Protein AF-A0A6V7HQP9-F1 (afdb_monomer_lite)

Sequence (164 aa):
TSEAPSMIVAGCAAADILANNVSDNNLYSVYSSGLVRLVQPADVLAKKGSRFLWMMQDPVLKENLPAQLIGIDNRQINMCNKAAYEILLHSGAHLWESSRLIGQGVLEQ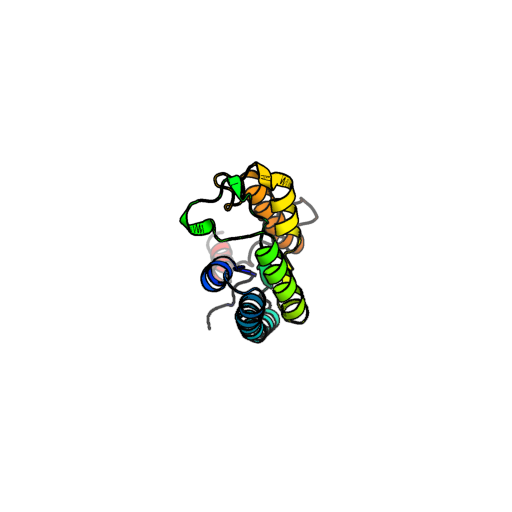SPDGYLSSPLALRHKIQTLLNTHCNDHMNFGDGTCCSSPEPATTLQLVTLTAATI

Secondary structure (DSSP, 8-state):
-PPPPSEEEE---HHHHHHTTT-HHHHHHHHHHHHHHHHHHHHHHHHTT-EEEEEPPPP--GGG--GGGTT--HHHHHHHHHHHHHHHTTSSEEEEHHHHHHHHHTGGG-SSSSSPPHHHHHHHHHHHHHHHHGGGB-TTT--B-SSPPPPPHHHHHHHHHH--

Structure (mmCIF, N/CA/C/O backbone):
data_AF-A0A6V7HQP9-F1
#
_entry.id   AF-A0A6V7HQP9-F1
#
loop_
_atom_site.group_PDB
_atom_site.id
_atom_site.type_symbol
_atom_site.label_atom_id
_atom_site.label_alt_id
_atom_site.label_comp_id
_atom_site.label_asym_id
_atom_site.label_entity_id
_atom_site.label_seq_id
_atom_site.pdbx_PDB_ins_code
_atom_site.Cartn_x
_atom_site.Cartn_y
_atom_site.Cartn_z
_atom_site.occupancy
_atom_site.B_iso_or_equiv
_atom_site.auth_seq_id
_atom_site.auth_comp_id
_atom_site.auth_asym_id
_atom_site.auth_atom_id
_atom_site.pdbx_PDB_model_num
ATOM 1 N N . THR A 1 1 ? -6.971 -11.032 28.228 1.00 45.41 1 THR A N 1
ATOM 2 C CA . THR A 1 1 ? -7.342 -10.864 26.806 1.00 45.41 1 THR A CA 1
ATOM 3 C C . THR A 1 1 ? -6.551 -9.690 26.271 1.00 45.41 1 THR A C 1
ATOM 5 O O . THR A 1 1 ? -6.638 -8.632 26.870 1.00 45.41 1 THR A O 1
ATOM 8 N N . SER A 1 2 ? -5.701 -9.880 25.254 1.00 60.53 2 SER A N 1
ATOM 9 C CA . SER A 1 2 ? -4.914 -8.769 24.689 1.00 60.53 2 SER A CA 1
ATOM 10 C C . SER A 1 2 ? -5.860 -7.740 24.081 1.00 60.53 2 SER A C 1
ATOM 12 O O . SER A 1 2 ? -6.735 -8.116 23.299 1.00 60.53 2 SER A O 1
ATOM 14 N N . GLU A 1 3 ? -5.693 -6.476 24.446 1.00 78.50 3 GLU A N 1
ATOM 15 C CA . GLU A 1 3 ? -6.406 -5.358 23.835 1.00 78.50 3 GLU A CA 1
ATOM 16 C C . GLU A 1 3 ? -6.090 -5.304 22.330 1.00 78.50 3 GLU A C 1
ATOM 18 O O . GLU A 1 3 ? -4.984 -5.657 21.906 1.00 78.50 3 GLU A O 1
ATOM 23 N N . ALA A 1 4 ? -7.090 -4.974 21.509 1.00 79.50 4 ALA A N 1
ATOM 24 C CA . ALA A 1 4 ? -6.909 -4.861 20.065 1.00 79.50 4 ALA A CA 1
ATOM 25 C C . ALA A 1 4 ? -6.250 -3.508 19.736 1.00 79.50 4 ALA A C 1
ATOM 27 O O . ALA A 1 4 ? -6.549 -2.522 20.405 1.00 79.50 4 ALA A O 1
ATOM 28 N N . PRO A 1 5 ? -5.374 -3.425 18.719 1.00 88.75 5 PRO A N 1
ATOM 29 C CA . PRO A 1 5 ? -4.745 -2.157 18.357 1.00 88.75 5 PRO A CA 1
ATOM 30 C C . PRO A 1 5 ? -5.790 -1.153 17.858 1.00 88.75 5 PRO A C 1
ATOM 32 O O . PRO A 1 5 ? -6.713 -1.528 17.136 1.00 88.75 5 PRO A O 1
ATOM 35 N N . SER A 1 6 ? -5.620 0.133 18.164 1.00 87.19 6 SER A N 1
ATOM 36 C CA . SER A 1 6 ? -6.537 1.184 17.691 1.00 87.19 6 SER A CA 1
ATOM 37 C C . SER A 1 6 ? -6.508 1.347 16.165 1.00 87.19 6 SER A C 1
ATOM 39 O O . SER A 1 6 ? -7.530 1.630 15.539 1.00 87.19 6 SER A O 1
ATOM 41 N N . MET A 1 7 ? -5.343 1.139 15.544 1.00 89.94 7 MET A N 1
ATOM 42 C CA . MET A 1 7 ? -5.156 1.241 14.097 1.00 89.94 7 MET A CA 1
ATOM 43 C C . MET A 1 7 ? -4.072 0.278 13.601 1.00 89.94 7 MET A C 1
ATOM 45 O O . MET A 1 7 ? -3.054 0.081 14.261 1.00 89.94 7 MET A O 1
ATOM 49 N N . ILE A 1 8 ? -4.278 -0.285 12.413 1.00 94.50 8 ILE A N 1
ATOM 50 C CA . ILE A 1 8 ? -3.288 -1.042 11.644 1.00 94.50 8 ILE A CA 1
ATOM 51 C C . ILE A 1 8 ? -3.177 -0.382 10.274 1.00 94.50 8 ILE A C 1
ATOM 53 O O . ILE A 1 8 ? -4.190 -0.161 9.616 1.00 94.50 8 ILE A O 1
ATOM 57 N N . VAL A 1 9 ? -1.954 -0.096 9.831 1.00 95.38 9 VAL A N 1
ATOM 58 C CA . VAL A 1 9 ? -1.671 0.404 8.480 1.00 95.38 9 VAL A CA 1
ATOM 59 C C . VAL A 1 9 ? -0.848 -0.649 7.753 1.00 95.38 9 VAL A C 1
ATOM 61 O O . VAL A 1 9 ? 0.209 -1.042 8.243 1.00 95.38 9 VAL A O 1
ATOM 64 N N . ALA A 1 10 ? -1.321 -1.117 6.601 1.00 95.94 10 ALA A N 1
ATOM 65 C CA . ALA A 1 10 ? -0.603 -2.100 5.794 1.00 95.94 10 ALA A CA 1
ATOM 66 C C . ALA A 1 10 ? -0.788 -1.837 4.302 1.00 95.94 10 ALA A C 1
ATOM 68 O O . ALA A 1 10 ? -1.779 -1.255 3.883 1.00 95.94 10 ALA A O 1
ATOM 69 N N . GLY A 1 11 ? 0.156 -2.299 3.496 1.00 95.06 11 GLY A N 1
ATOM 70 C CA . GLY A 1 11 ? 0.057 -2.306 2.045 1.00 95.06 11 GLY A CA 1
ATOM 71 C C . GLY A 1 11 ? 1.266 -3.024 1.469 1.00 95.06 11 GLY A C 1
ATOM 72 O O . GLY A 1 11 ? 2.367 -2.929 2.012 1.00 95.06 11 GLY A O 1
ATOM 73 N N . CYS A 1 12 ? 1.063 -3.767 0.393 1.00 95.19 12 CYS A N 1
ATOM 74 C CA . CYS A 1 12 ? 2.126 -4.465 -0.313 1.00 95.19 12 CYS A CA 1
ATOM 75 C C . CYS A 1 12 ? 1.695 -4.737 -1.753 1.00 95.19 12 CYS A C 1
ATOM 77 O O . CYS A 1 12 ? 0.508 -4.868 -2.024 1.00 95.19 12 CYS A O 1
ATOM 79 N N . ALA A 1 13 ? 2.661 -4.822 -2.665 1.00 95.69 13 ALA A N 1
ATOM 80 C CA . ALA A 1 13 ? 2.455 -5.312 -4.032 1.00 95.69 13 ALA A CA 1
ATOM 81 C C . ALA A 1 13 ? 3.775 -5.705 -4.706 1.00 95.69 13 ALA A C 1
ATOM 83 O O . ALA A 1 13 ? 3.796 -6.608 -5.532 1.00 95.69 13 ALA A O 1
ATOM 84 N N . ALA A 1 14 ? 4.891 -5.055 -4.350 1.00 94.44 14 ALA A N 1
ATOM 85 C CA . ALA A 1 14 ? 6.181 -5.248 -5.016 1.00 94.44 14 ALA A CA 1
ATOM 86 C C . ALA A 1 14 ? 6.628 -6.719 -5.099 1.00 94.44 14 ALA A C 1
ATOM 88 O O . ALA A 1 14 ? 7.064 -7.162 -6.158 1.00 94.44 14 ALA A O 1
ATOM 89 N N . ALA A 1 15 ? 6.479 -7.490 -4.018 1.00 93.88 15 ALA A N 1
ATOM 90 C CA . ALA A 1 15 ? 6.838 -8.909 -4.010 1.00 93.88 15 ALA A CA 1
ATOM 91 C C . ALA A 1 15 ? 5.979 -9.731 -4.989 1.00 93.88 15 ALA A C 1
ATOM 93 O O . ALA A 1 15 ? 6.519 -10.525 -5.758 1.00 93.88 15 ALA A O 1
ATOM 94 N N . ASP A 1 16 ? 4.663 -9.500 -5.008 1.00 95.31 16 ASP A N 1
ATOM 95 C CA . ASP A 1 16 ? 3.745 -10.174 -5.930 1.00 95.31 16 ASP A CA 1
ATOM 96 C C . ASP A 1 16 ? 4.021 -9.781 -7.384 1.00 95.31 16 ASP A C 1
ATOM 98 O O . ASP A 1 16 ? 4.012 -10.642 -8.263 1.00 95.31 16 ASP A O 1
ATOM 102 N N . ILE A 1 17 ? 4.327 -8.505 -7.635 1.00 96.50 17 ILE A N 1
ATOM 103 C CA . ILE A 1 17 ? 4.710 -8.002 -8.958 1.00 96.50 17 ILE A CA 1
ATOM 104 C C . ILE A 1 17 ? 5.980 -8.701 -9.441 1.00 96.50 17 ILE A C 1
ATOM 106 O O . ILE A 1 17 ? 5.994 -9.242 -10.543 1.00 96.50 17 ILE A O 1
ATOM 110 N N . LEU A 1 18 ? 7.028 -8.741 -8.617 1.00 94.94 18 LEU A N 1
ATOM 111 C CA . LEU A 1 18 ? 8.300 -9.369 -8.981 1.00 94.94 18 LEU A CA 1
ATOM 112 C C . LEU A 1 18 ? 8.151 -10.875 -9.227 1.00 94.94 18 LEU A C 1
ATOM 114 O O . LEU A 1 18 ? 8.753 -11.397 -10.162 1.00 94.94 18 LEU A O 1
ATOM 118 N N . ALA A 1 19 ? 7.317 -11.562 -8.443 1.00 94.06 19 ALA A N 1
ATOM 119 C CA . ALA A 1 19 ? 7.050 -12.988 -8.617 1.00 94.06 19 ALA A CA 1
ATOM 120 C C . ALA A 1 19 ? 6.204 -13.308 -9.865 1.00 94.06 19 ALA A C 1
ATOM 122 O O . ALA A 1 19 ? 6.253 -14.431 -10.364 1.00 94.06 19 ALA A O 1
ATOM 123 N N . ASN A 1 20 ? 5.430 -12.343 -10.375 1.00 91.88 20 ASN A N 1
ATOM 124 C CA . ASN A 1 20 ? 4.461 -12.547 -11.458 1.00 91.88 20 ASN A CA 1
ATOM 125 C C . ASN A 1 20 ? 4.677 -11.602 -12.651 1.00 91.88 20 ASN A C 1
ATOM 127 O O . ASN A 1 20 ? 3.756 -11.367 -13.435 1.00 91.88 20 ASN A O 1
ATOM 131 N N . ASN A 1 21 ? 5.890 -11.072 -12.820 1.00 83.62 21 ASN A N 1
ATOM 132 C CA . ASN A 1 21 ? 6.183 -10.011 -13.787 1.00 83.62 21 ASN A CA 1
ATOM 133 C C . ASN A 1 21 ? 5.947 -10.398 -15.263 1.00 83.62 21 ASN A C 1
ATOM 135 O O . ASN A 1 21 ? 5.836 -9.520 -16.115 1.00 83.62 21 ASN A O 1
ATOM 139 N N . VAL A 1 22 ? 5.838 -11.696 -15.564 1.00 84.62 22 VAL A N 1
ATOM 140 C CA . VAL A 1 22 ? 5.634 -12.238 -16.917 1.00 84.62 22 VAL A CA 1
ATOM 141 C C . VAL A 1 22 ? 4.160 -12.213 -17.352 1.00 84.62 22 VAL A C 1
ATOM 143 O O . VAL A 1 22 ? 3.876 -12.249 -18.547 1.00 84.62 22 VAL A O 1
ATOM 146 N N . SER A 1 23 ? 3.200 -12.164 -16.417 1.00 92.19 23 SER A N 1
ATOM 147 C CA . SER A 1 23 ? 1.771 -12.259 -16.745 1.00 92.19 23 SER A CA 1
ATOM 148 C C . SER A 1 23 ? 0.899 -11.394 -15.845 1.00 92.19 23 SER A C 1
ATOM 150 O O . SER A 1 23 ? 0.677 -11.699 -14.675 1.00 92.19 23 SER A O 1
ATOM 152 N N . ASP A 1 24 ? 0.306 -10.370 -16.452 1.00 92.75 24 ASP A N 1
ATOM 153 C CA . ASP A 1 24 ? -0.675 -9.483 -15.829 1.00 92.75 24 ASP A CA 1
ATOM 154 C C . ASP A 1 24 ? -1.897 -10.249 -15.292 1.00 92.75 24 ASP A C 1
ATOM 156 O O . ASP A 1 24 ? -2.345 -10.007 -14.171 1.00 92.75 24 ASP A O 1
ATOM 160 N N . ASN A 1 25 ? -2.409 -11.224 -16.050 1.00 93.75 25 ASN A N 1
ATOM 161 C CA . ASN A 1 25 ? -3.544 -12.039 -15.610 1.00 93.75 25 ASN A CA 1
ATOM 162 C C . ASN A 1 25 ? -3.193 -12.866 -14.369 1.00 93.75 25 ASN A C 1
ATOM 164 O O . ASN A 1 25 ? -3.993 -12.948 -13.435 1.00 93.75 25 ASN A O 1
ATOM 168 N N . ASN A 1 26 ? -1.994 -13.457 -14.343 1.00 95.00 26 ASN A N 1
ATOM 169 C CA . ASN A 1 26 ? -1.546 -14.225 -13.188 1.00 95.00 26 ASN A CA 1
ATOM 170 C C . ASN A 1 26 ? -1.325 -13.319 -11.971 1.00 95.00 26 ASN A C 1
ATOM 172 O O . ASN A 1 26 ? -1.807 -13.639 -10.888 1.00 95.00 26 ASN A O 1
ATOM 176 N N . LEU A 1 27 ? -0.678 -12.162 -12.162 1.00 96.81 27 LEU A N 1
ATOM 177 C CA . LEU A 1 27 ? -0.497 -11.150 -11.121 1.00 96.81 27 LEU A CA 1
ATOM 178 C C . LEU A 1 27 ? -1.840 -10.745 -10.508 1.00 96.81 27 LEU A C 1
ATOM 180 O O . LEU A 1 27 ? -2.003 -10.836 -9.293 1.00 96.81 27 LEU A O 1
ATOM 184 N N . TYR A 1 28 ? -2.813 -10.344 -11.333 1.00 96.56 28 TYR A N 1
ATOM 185 C CA . TYR A 1 28 ? -4.128 -9.935 -10.843 1.00 96.56 28 TYR A CA 1
ATOM 186 C C . TYR A 1 28 ? -4.809 -11.072 -10.074 1.00 96.56 28 TYR A C 1
ATOM 188 O O . TYR A 1 28 ? -5.318 -10.839 -8.982 1.00 96.56 28 TYR A O 1
ATOM 196 N N . SER A 1 29 ? -4.780 -12.303 -10.595 1.00 96.19 29 SER A N 1
ATOM 197 C CA . SER A 1 29 ? -5.399 -13.465 -9.945 1.00 96.19 29 SER A CA 1
ATOM 198 C C . SER A 1 29 ? -4.767 -13.790 -8.586 1.00 96.19 29 SER A C 1
ATOM 200 O O . SER A 1 29 ? -5.480 -13.949 -7.593 1.00 96.19 29 SER A O 1
ATOM 202 N N . VAL A 1 30 ? -3.435 -13.887 -8.522 1.00 95.12 30 VAL A N 1
ATOM 203 C CA . VAL A 1 30 ? -2.701 -14.225 -7.291 1.00 95.12 30 VAL A CA 1
ATOM 204 C C . VAL A 1 30 ? -2.889 -13.134 -6.242 1.00 95.12 30 VAL A C 1
ATOM 206 O O . VAL A 1 30 ? -3.278 -13.427 -5.108 1.00 95.12 30 VAL A O 1
ATOM 209 N N . TYR A 1 31 ? -2.693 -11.878 -6.638 1.00 97.50 31 TYR A N 1
ATOM 210 C CA . TYR A 1 31 ? -2.827 -10.734 -5.747 1.00 97.50 31 TYR A CA 1
ATOM 211 C C . TYR A 1 31 ? -4.265 -10.594 -5.222 1.00 97.50 31 TYR A C 1
ATOM 213 O O . TYR A 1 31 ? -4.478 -10.458 -4.017 1.00 97.50 31 TYR A O 1
ATOM 221 N N . SER A 1 32 ? -5.268 -10.754 -6.093 1.00 97.81 32 SER A N 1
ATOM 222 C CA . SER A 1 32 ? -6.685 -10.761 -5.701 1.00 97.81 32 SER A CA 1
ATOM 223 C C . SER A 1 32 ? -7.003 -11.871 -4.701 1.00 97.81 32 SER A C 1
ATOM 225 O O . SER A 1 32 ? -7.680 -11.625 -3.704 1.00 97.81 32 SER A O 1
ATOM 227 N N . SER A 1 33 ? -6.480 -13.086 -4.902 1.00 96.50 33 SER A N 1
ATOM 228 C CA . SER A 1 33 ? -6.670 -14.172 -3.934 1.00 96.50 33 SER A CA 1
ATOM 229 C C . SER A 1 33 ? -6.069 -13.839 -2.566 1.00 96.50 33 SER A C 1
ATOM 231 O O . SER A 1 33 ? -6.645 -14.241 -1.554 1.00 96.50 33 SER A O 1
ATOM 233 N N . GLY A 1 34 ? -4.935 -13.135 -2.522 1.00 96.25 34 GLY A N 1
ATOM 234 C CA . GLY A 1 34 ? -4.344 -12.633 -1.283 1.00 96.25 34 GLY A CA 1
ATOM 235 C C . GLY A 1 34 ? -5.255 -11.625 -0.583 1.00 96.25 34 GLY A C 1
ATOM 236 O O . GLY A 1 34 ? -5.561 -11.789 0.596 1.00 96.25 34 GLY A O 1
ATOM 237 N N . LEU A 1 35 ? -5.766 -10.641 -1.326 1.00 97.75 35 LEU A N 1
ATOM 238 C CA . LEU A 1 35 ? -6.676 -9.614 -0.810 1.00 97.75 35 LEU A CA 1
ATOM 239 C C . LEU A 1 35 ? -7.997 -10.190 -0.288 1.00 97.75 35 LEU A C 1
ATOM 241 O O . LEU A 1 35 ? -8.453 -9.789 0.779 1.00 97.75 35 LEU A O 1
ATOM 245 N N . VAL A 1 36 ? -8.585 -11.175 -0.975 1.00 98.00 36 VAL A N 1
ATOM 246 C CA . VAL A 1 36 ? -9.811 -11.852 -0.509 1.00 98.00 36 VAL A CA 1
ATOM 247 C C . VAL A 1 36 ? -9.603 -12.480 0.873 1.00 98.00 36 VAL A C 1
ATOM 249 O O . VAL A 1 36 ? -10.494 -12.424 1.719 1.00 98.00 36 VAL A O 1
ATOM 252 N N . ARG A 1 37 ? -8.409 -13.020 1.156 1.00 96.94 37 ARG A N 1
ATOM 253 C CA . ARG A 1 37 ? -8.079 -13.575 2.481 1.00 96.94 37 ARG A CA 1
ATOM 254 C C . ARG A 1 37 ? -7.964 -12.505 3.569 1.00 96.94 37 ARG A C 1
ATOM 256 O O . ARG A 1 37 ? -8.042 -12.854 4.743 1.00 96.94 37 ARG A O 1
ATOM 263 N N . LEU A 1 38 ? -7.795 -11.231 3.207 1.00 96.62 38 LEU A N 1
ATOM 264 C CA . LEU A 1 38 ? -7.752 -10.108 4.148 1.00 96.62 38 LEU A CA 1
ATOM 265 C C . LEU A 1 38 ? -9.138 -9.556 4.501 1.00 96.62 38 LEU A C 1
ATOM 267 O O . LEU A 1 38 ? -9.258 -8.903 5.535 1.00 96.62 38 LEU A O 1
ATOM 271 N N . VAL A 1 39 ? -10.180 -9.860 3.718 1.00 98.00 39 VAL A N 1
ATOM 272 C CA . VAL A 1 39 ? -11.549 -9.361 3.948 1.00 98.00 39 VAL A CA 1
ATOM 273 C C . VAL A 1 39 ? -12.064 -9.755 5.335 1.00 98.00 39 VAL A C 1
ATOM 275 O O . VAL A 1 39 ? -12.418 -8.894 6.135 1.00 98.00 39 VAL A O 1
ATOM 278 N N . GLN A 1 40 ? -12.038 -11.048 5.675 1.00 97.69 40 GLN A N 1
ATOM 279 C CA . GLN A 1 40 ? -12.530 -11.507 6.978 1.00 97.69 40 GLN A CA 1
ATOM 280 C C . GLN A 1 40 ? -11.704 -10.945 8.158 1.00 97.69 40 GLN A C 1
ATOM 282 O O . GLN A 1 40 ? -12.311 -10.474 9.123 1.00 97.69 40 GLN A O 1
ATOM 287 N N . PRO A 1 41 ? -10.353 -10.956 8.136 1.00 95.94 41 PRO A N 1
ATOM 288 C CA . PRO A 1 41 ? -9.553 -10.264 9.146 1.00 95.94 41 PRO A CA 1
ATOM 289 C C . PRO A 1 41 ? -9.901 -8.778 9.301 1.00 95.94 41 PRO A C 1
ATOM 291 O O . PRO A 1 41 ? -10.015 -8.307 10.433 1.00 95.94 41 PRO A O 1
ATOM 294 N N . ALA A 1 42 ? -10.113 -8.059 8.194 1.00 97.25 42 ALA A N 1
ATOM 295 C CA . ALA A 1 42 ? -10.509 -6.654 8.208 1.00 97.25 42 ALA A CA 1
ATOM 296 C C . ALA A 1 42 ? -11.861 -6.450 8.910 1.00 97.25 42 ALA A C 1
ATOM 298 O O . ALA A 1 42 ? -11.971 -5.615 9.806 1.00 97.25 42 ALA A O 1
ATOM 299 N N . ASP A 1 43 ? -12.862 -7.272 8.587 1.00 97.75 43 ASP A N 1
ATOM 300 C CA . ASP A 1 43 ? -14.183 -7.223 9.226 1.00 97.75 43 ASP A CA 1
ATOM 301 C C . ASP A 1 43 ? -14.112 -7.514 10.731 1.00 97.75 43 ASP A C 1
ATOM 303 O O . ASP A 1 43 ? -14.825 -6.908 11.534 1.00 97.75 43 ASP A O 1
ATOM 307 N N . VAL A 1 44 ? -13.258 -8.459 11.141 1.00 96.31 44 VAL A N 1
ATOM 308 C CA . VAL A 1 44 ? -13.052 -8.796 12.558 1.00 96.31 44 VAL A CA 1
ATOM 309 C C . VAL A 1 44 ? -12.411 -7.634 13.313 1.00 96.31 44 VAL A C 1
ATOM 311 O O . VAL A 1 44 ? -12.818 -7.357 14.442 1.00 96.31 44 VAL A O 1
ATOM 314 N N . LEU A 1 45 ? -11.429 -6.957 12.713 1.00 94.94 45 LEU A N 1
ATOM 315 C CA . LEU A 1 45 ? -10.802 -5.766 13.289 1.00 94.94 45 LEU A CA 1
ATOM 316 C C . LEU A 1 45 ? -11.816 -4.628 13.433 1.00 94.94 45 LEU A C 1
ATOM 318 O O . LEU A 1 45 ? -11.958 -4.083 14.527 1.00 94.94 45 LEU A O 1
ATOM 322 N N . ALA A 1 46 ? -12.592 -4.357 12.383 1.00 94.44 46 ALA A N 1
ATOM 323 C CA . ALA A 1 46 ? -13.634 -3.336 12.404 1.00 94.44 46 ALA A CA 1
ATOM 324 C C . ALA A 1 46 ? -14.675 -3.597 13.509 1.00 94.44 46 ALA A C 1
ATOM 326 O O . ALA A 1 46 ? -15.013 -2.695 14.274 1.00 94.44 46 ALA A O 1
ATOM 327 N N . LYS A 1 47 ? -15.120 -4.852 13.685 1.00 95.56 47 LYS A N 1
ATOM 328 C CA . LYS A 1 47 ? -16.043 -5.249 14.772 1.00 95.56 47 LYS A CA 1
ATOM 329 C C . LYS A 1 47 ? -15.470 -5.050 16.177 1.00 95.56 47 LYS A C 1
ATOM 331 O O . LYS A 1 47 ? -16.238 -4.914 17.125 1.00 95.56 47 LYS A O 1
ATOM 336 N N . LYS A 1 48 ? -14.143 -5.055 16.325 1.00 93.69 48 LYS A N 1
ATOM 337 C CA . LYS A 1 48 ? -13.443 -4.782 17.590 1.00 93.69 48 LYS A CA 1
ATOM 338 C C . LYS A 1 48 ? -13.145 -3.294 17.804 1.00 93.69 48 LYS A C 1
ATOM 340 O O . LYS A 1 48 ? -12.547 -2.953 18.817 1.00 93.69 48 LYS A O 1
ATOM 345 N N . GLY A 1 49 ? -13.542 -2.426 16.871 1.00 90.44 49 GLY A N 1
ATOM 346 C CA . GLY A 1 49 ? -13.260 -0.990 16.912 1.00 90.44 49 GLY A CA 1
ATOM 347 C C . GLY A 1 49 ? -11.877 -0.597 16.378 1.00 90.44 49 GLY A C 1
ATOM 348 O O . GLY A 1 49 ? -11.531 0.580 16.420 1.00 90.44 49 GLY A O 1
ATOM 349 N N . SER A 1 50 ? -11.092 -1.543 15.852 1.00 92.50 50 SER A N 1
ATOM 350 C CA . SER A 1 50 ? -9.794 -1.266 15.228 1.00 92.50 50 SER A CA 1
ATOM 351 C C . SER A 1 50 ? -9.975 -0.724 13.809 1.00 92.50 50 SER A C 1
ATOM 353 O O . SER A 1 50 ? -10.724 -1.294 13.015 1.00 92.50 50 SER A O 1
ATOM 355 N N . ARG A 1 51 ? -9.226 0.321 13.439 1.00 92.19 51 ARG A N 1
ATOM 356 C CA . ARG A 1 51 ? -9.185 0.830 12.055 1.00 92.19 51 ARG A CA 1
ATOM 357 C C . ARG A 1 51 ? -8.117 0.104 11.246 1.00 92.19 51 ARG A C 1
ATOM 359 O O . ARG A 1 51 ? -6.937 0.205 11.571 1.00 92.19 51 ARG A O 1
ATOM 366 N N . PHE A 1 52 ? -8.497 -0.581 10.171 1.00 96.06 52 PHE A N 1
ATOM 367 C CA . PHE A 1 52 ? -7.533 -1.168 9.239 1.00 96.06 52 PHE A CA 1
ATOM 368 C C . PHE A 1 52 ? -7.401 -0.299 7.987 1.00 96.06 52 PHE A C 1
ATOM 370 O O . PHE A 1 52 ? -8.322 -0.242 7.181 1.00 96.06 52 PHE A O 1
ATOM 377 N N . LEU A 1 53 ? -6.270 0.391 7.830 1.00 96.69 53 LEU A N 1
ATOM 378 C CA . LEU A 1 53 ? -5.972 1.224 6.667 1.00 96.69 53 LEU A CA 1
ATOM 379 C C . LEU A 1 53 ? -5.128 0.438 5.656 1.00 96.69 53 LEU A C 1
ATOM 381 O O . LEU A 1 53 ? -3.982 0.081 5.943 1.00 96.69 53 LEU A O 1
ATOM 385 N N .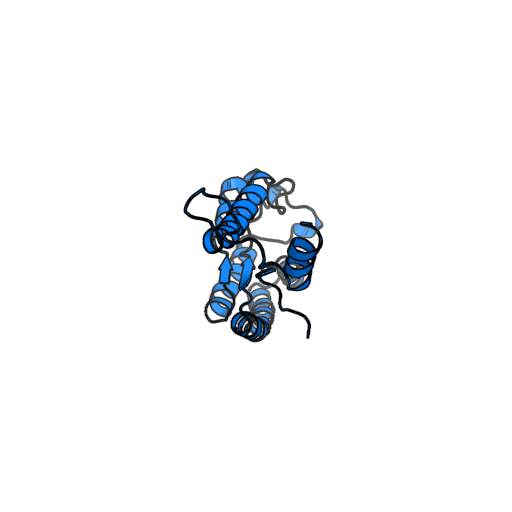 TRP A 1 54 ? -5.671 0.219 4.459 1.00 98.06 54 TRP A N 1
ATOM 386 C CA . TRP A 1 54 ? -4.929 -0.335 3.332 1.00 98.06 54 TRP A CA 1
ATOM 387 C C . TRP A 1 54 ? -4.278 0.787 2.518 1.00 98.06 54 TRP A C 1
ATOM 389 O O . TRP A 1 54 ? -4.957 1.604 1.894 1.00 98.06 54 TRP A O 1
ATOM 399 N N . MET A 1 55 ? -2.950 0.842 2.530 1.00 97.12 55 MET A N 1
ATOM 400 C CA . MET A 1 55 ? -2.164 1.833 1.810 1.00 97.12 55 MET A CA 1
ATOM 401 C C . MET A 1 55 ? -2.123 1.498 0.318 1.00 97.12 55 MET A C 1
ATOM 403 O O . MET A 1 55 ? -1.529 0.501 -0.102 1.00 97.12 55 MET A O 1
ATOM 407 N N . MET A 1 56 ? -2.717 2.374 -0.491 1.00 97.06 56 MET A N 1
ATOM 408 C CA . MET A 1 56 ? -2.589 2.307 -1.944 1.00 97.06 56 MET A CA 1
ATOM 409 C C . MET A 1 56 ? -1.129 2.535 -2.340 1.00 97.06 56 MET A C 1
ATOM 411 O O . MET A 1 56 ? -0.443 3.371 -1.756 1.00 97.06 56 MET A O 1
ATOM 415 N N . GLN A 1 57 ? -0.655 1.770 -3.316 1.00 96.81 57 GLN A N 1
ATOM 416 C CA . GLN A 1 57 ? 0.743 1.763 -3.726 1.00 96.81 57 GLN A CA 1
ATOM 417 C C . GLN A 1 57 ? 1.071 3.030 -4.525 1.00 96.81 57 GLN A C 1
ATOM 419 O O . GLN A 1 57 ? 0.335 3.386 -5.455 1.00 96.81 57 GLN A O 1
ATOM 424 N N . ASP A 1 58 ? 2.171 3.691 -4.165 1.00 96.44 58 ASP A N 1
ATOM 425 C CA . ASP A 1 58 ? 2.722 4.822 -4.914 1.00 96.44 58 ASP A CA 1
ATOM 426 C C . ASP A 1 58 ? 3.195 4.362 -6.308 1.00 96.44 58 ASP A C 1
ATOM 428 O O . ASP A 1 58 ? 3.592 3.204 -6.468 1.00 96.44 58 ASP A O 1
ATOM 432 N N . PRO A 1 59 ? 3.173 5.241 -7.326 1.00 97.12 59 PRO A N 1
ATOM 433 C CA . PRO A 1 59 ? 3.909 4.987 -8.561 1.00 97.12 59 PRO A CA 1
ATOM 434 C C . PRO A 1 59 ? 5.428 4.955 -8.314 1.00 97.12 59 PRO A C 1
ATOM 436 O O . PRO A 1 59 ? 5.915 5.489 -7.320 1.00 97.12 59 PRO A O 1
ATOM 439 N N . VAL A 1 60 ? 6.169 4.374 -9.256 1.00 97.38 60 VAL A N 1
ATOM 440 C CA . VAL A 1 60 ? 7.641 4.313 -9.259 1.00 97.38 60 VAL A CA 1
ATOM 441 C C . VAL A 1 60 ? 8.246 5.125 -10.409 1.00 97.38 60 VAL A C 1
ATOM 443 O O . VAL A 1 60 ? 7.612 5.281 -11.456 1.00 97.38 60 VAL A O 1
ATOM 446 N N . LEU A 1 61 ? 9.486 5.593 -10.236 1.00 97.31 61 LEU A N 1
ATOM 447 C CA . LEU A 1 61 ? 10.332 6.157 -11.301 1.00 97.31 61 LEU A CA 1
ATOM 448 C C . LEU A 1 61 ? 11.227 5.070 -11.862 1.00 97.31 61 LEU A C 1
ATOM 450 O O . LEU A 1 61 ? 12.213 4.672 -11.239 1.00 97.31 61 LEU A O 1
ATOM 454 N N . LYS A 1 62 ? 10.873 4.587 -13.047 1.00 95.06 62 LYS A N 1
ATOM 455 C CA . LYS A 1 62 ? 11.475 3.396 -13.642 1.00 95.06 62 LYS A CA 1
ATOM 456 C C . LYS A 1 62 ? 12.968 3.568 -13.920 1.00 95.06 62 LYS A C 1
ATOM 458 O O . LYS A 1 62 ? 13.734 2.625 -13.766 1.00 95.06 62 LYS A O 1
ATOM 463 N N . GLU A 1 63 ? 13.364 4.772 -14.302 1.00 95.00 63 GLU A N 1
ATOM 464 C CA . GLU A 1 63 ? 14.730 5.193 -14.601 1.00 95.00 63 GLU A CA 1
ATOM 465 C C . GLU A 1 63 ? 15.683 5.107 -13.404 1.00 95.00 63 GLU A C 1
ATOM 467 O O . GLU A 1 63 ? 16.879 4.911 -13.603 1.00 95.00 63 GLU A O 1
ATOM 472 N N . ASN A 1 64 ? 15.156 5.202 -12.180 1.00 96.31 64 ASN A N 1
ATOM 473 C CA . ASN A 1 64 ? 15.958 5.271 -10.959 1.00 96.31 64 ASN A CA 1
ATOM 474 C C . ASN A 1 64 ? 15.857 4.003 -10.104 1.00 96.31 64 ASN A C 1
ATOM 476 O O . ASN A 1 64 ? 16.543 3.918 -9.087 1.00 96.31 64 ASN A O 1
ATOM 480 N N . LEU A 1 65 ? 15.038 3.023 -10.517 1.00 97.62 65 LEU A N 1
ATOM 481 C CA . LEU A 1 65 ? 14.796 1.803 -9.752 1.00 97.62 65 LEU A CA 1
ATOM 482 C C . LEU A 1 65 ? 16.097 1.038 -9.470 1.00 97.62 65 LEU A C 1
ATOM 484 O O . LEU A 1 65 ? 16.902 0.813 -10.382 1.00 97.62 65 LEU A O 1
ATOM 488 N N . PRO A 1 66 ? 16.285 0.533 -8.238 1.00 97.19 66 PRO A N 1
ATOM 489 C CA . PRO A 1 66 ? 17.416 -0.325 -7.935 1.00 97.19 66 PRO A CA 1
ATOM 490 C C . PRO A 1 66 ? 17.291 -1.656 -8.691 1.00 97.19 66 PRO A C 1
ATOM 492 O O . PRO A 1 66 ? 16.191 -2.116 -9.008 1.00 97.19 66 PRO A O 1
ATOM 495 N N . ALA A 1 67 ? 18.422 -2.314 -8.957 1.00 96.62 67 ALA A N 1
ATOM 496 C CA . ALA A 1 67 ? 18.493 -3.487 -9.834 1.00 96.62 67 ALA A CA 1
ATOM 497 C C . ALA A 1 67 ? 17.511 -4.612 -9.451 1.00 96.62 67 ALA A C 1
ATOM 499 O O . ALA A 1 67 ? 16.908 -5.234 -10.322 1.00 96.62 67 ALA A O 1
ATOM 500 N N . GLN A 1 68 ? 17.299 -4.843 -8.154 1.00 95.75 68 GLN A N 1
ATOM 501 C CA . GLN A 1 68 ? 16.370 -5.859 -7.655 1.00 95.75 68 GLN A CA 1
ATOM 502 C C . GLN A 1 68 ? 14.886 -5.524 -7.884 1.00 95.75 68 GLN A C 1
ATOM 504 O O . GLN A 1 68 ? 14.044 -6.413 -7.789 1.00 95.75 68 GLN A O 1
ATOM 509 N N . LEU A 1 69 ? 14.557 -4.264 -8.184 1.00 96.50 69 LEU A N 1
ATOM 510 C CA . LEU A 1 69 ? 13.192 -3.784 -8.420 1.00 96.50 69 LEU A CA 1
ATOM 511 C C . LEU A 1 69 ? 12.930 -3.414 -9.884 1.00 96.50 69 LEU A C 1
ATOM 513 O O . LEU A 1 69 ? 11.810 -3.039 -10.213 1.00 96.50 69 LEU A O 1
ATOM 517 N N . ILE A 1 70 ? 13.912 -3.561 -10.780 1.00 95.12 70 ILE A N 1
ATOM 518 C CA . ILE A 1 70 ? 13.822 -3.121 -12.185 1.00 95.12 70 ILE A CA 1
ATOM 519 C C . ILE A 1 70 ? 12.656 -3.753 -12.967 1.00 95.12 70 ILE A C 1
ATOM 521 O O . ILE A 1 70 ? 12.202 -3.215 -13.975 1.00 95.12 70 ILE A O 1
ATOM 525 N N . GLY A 1 71 ? 12.166 -4.906 -12.501 1.00 93.50 71 GLY A N 1
ATOM 526 C CA . GLY A 1 71 ? 11.019 -5.602 -13.079 1.00 93.50 71 GLY A CA 1
ATOM 527 C C . GLY A 1 71 ? 9.656 -4.995 -12.729 1.00 93.50 71 GLY A C 1
ATOM 528 O O . GLY A 1 71 ? 8.658 -5.472 -13.261 1.00 93.50 71 GLY A O 1
ATOM 529 N N . ILE A 1 72 ? 9.595 -3.995 -11.845 1.00 96.06 72 ILE A N 1
ATOM 530 C CA . ILE A 1 72 ? 8.348 -3.336 -11.443 1.00 96.06 72 ILE A CA 1
ATOM 531 C C . ILE A 1 72 ? 7.950 -2.283 -12.479 1.00 96.06 72 ILE A C 1
ATOM 533 O O . ILE A 1 72 ? 8.756 -1.451 -12.897 1.00 96.06 72 ILE A O 1
ATOM 537 N N . ASP A 1 73 ? 6.672 -2.291 -12.857 1.00 94.56 73 ASP A N 1
ATOM 538 C CA . ASP A 1 73 ? 6.084 -1.314 -13.769 1.00 94.56 73 ASP A CA 1
ATOM 539 C C . ASP A 1 73 ? 4.832 -0.639 -13.183 1.00 94.56 73 ASP A C 1
ATOM 541 O O . ASP A 1 73 ? 4.022 -1.260 -12.486 1.00 94.56 73 ASP A O 1
ATOM 545 N N . ASN A 1 74 ? 4.622 0.638 -13.517 1.00 96.94 74 ASN A N 1
ATOM 546 C CA . ASN A 1 74 ? 3.454 1.399 -13.065 1.00 96.94 74 ASN A CA 1
ATOM 547 C C . ASN A 1 74 ? 2.123 0.812 -13.559 1.00 96.94 74 ASN A C 1
ATOM 549 O O . ASN A 1 74 ? 1.103 0.965 -12.884 1.00 96.94 74 ASN A O 1
ATOM 553 N N . ARG A 1 75 ? 2.104 0.093 -14.690 1.00 96.94 75 ARG A N 1
ATOM 554 C CA . ARG A 1 75 ? 0.927 -0.670 -15.128 1.00 96.94 75 ARG A CA 1
ATOM 555 C C . ARG A 1 75 ? 0.529 -1.712 -14.084 1.00 96.94 75 ARG A C 1
ATOM 557 O O . ARG A 1 75 ? -0.637 -1.777 -13.704 1.00 96.94 75 ARG A O 1
ATOM 564 N N . GLN A 1 76 ? 1.497 -2.479 -13.589 1.00 97.19 76 GLN A N 1
ATOM 565 C CA . GLN A 1 76 ? 1.282 -3.544 -12.607 1.00 97.19 76 GLN A CA 1
ATOM 566 C C . GLN A 1 76 ? 0.876 -2.972 -11.246 1.00 97.19 76 GLN A C 1
ATOM 568 O O . GLN A 1 76 ? -0.072 -3.458 -10.635 1.00 97.19 76 GLN A O 1
ATOM 573 N N . ILE A 1 77 ? 1.5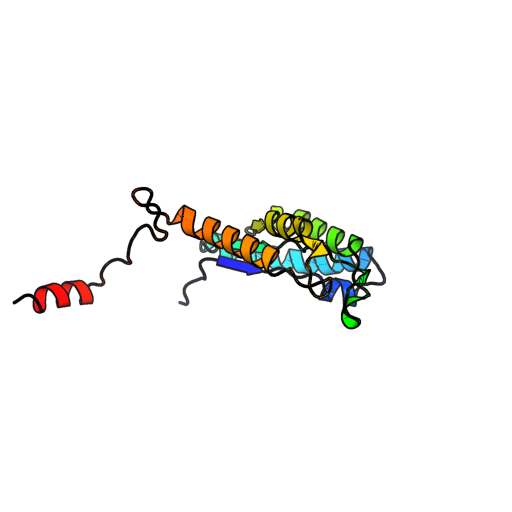09 -1.876 -10.818 1.00 97.62 77 ILE A N 1
ATOM 574 C CA . ILE A 1 77 ? 1.108 -1.129 -9.615 1.00 97.62 77 ILE A CA 1
ATOM 575 C C . ILE A 1 77 ? -0.354 -0.681 -9.714 1.00 97.62 77 ILE A C 1
ATOM 577 O O . ILE A 1 77 ? -1.136 -0.885 -8.785 1.00 97.62 77 ILE A O 1
ATOM 581 N N . ASN A 1 78 ? -0.755 -0.104 -10.851 1.00 97.62 78 ASN A N 1
ATOM 582 C CA . ASN A 1 78 ? -2.134 0.331 -11.066 1.00 97.62 78 ASN A CA 1
ATOM 583 C C . ASN A 1 78 ? -3.118 -0.848 -11.075 1.00 97.62 78 ASN A C 1
ATOM 585 O O . ASN A 1 78 ? -4.228 -0.708 -10.565 1.00 97.62 78 ASN A O 1
ATOM 589 N N . MET A 1 79 ? -2.720 -2.012 -11.590 1.00 97.81 79 MET A N 1
ATOM 590 C CA . MET A 1 79 ? -3.535 -3.226 -11.515 1.00 97.81 79 MET A CA 1
ATOM 591 C C . MET A 1 79 ? -3.714 -3.725 -10.079 1.00 97.81 79 MET A C 1
ATOM 593 O O . MET A 1 79 ? -4.839 -4.031 -9.688 1.00 97.81 79 MET A O 1
ATOM 597 N N . CYS A 1 80 ? -2.644 -3.771 -9.281 1.00 97.94 80 CYS A N 1
ATOM 598 C CA . CYS A 1 80 ? -2.724 -4.127 -7.863 1.00 97.94 80 CYS A CA 1
ATOM 599 C C . CYS A 1 80 ? -3.604 -3.132 -7.093 1.00 97.94 80 CYS A C 1
ATOM 601 O O . CYS A 1 80 ? -4.479 -3.533 -6.332 1.00 97.94 80 CYS A O 1
ATOM 603 N N . ASN A 1 81 ? -3.447 -1.831 -7.338 1.00 98.12 81 ASN A N 1
ATOM 604 C CA . ASN A 1 81 ? -4.312 -0.810 -6.748 1.00 98.12 81 ASN A CA 1
ATOM 605 C C . ASN A 1 81 ? -5.783 -1.004 -7.144 1.00 98.12 81 ASN A C 1
ATOM 607 O O . ASN A 1 81 ? -6.658 -0.931 -6.287 1.00 98.12 81 ASN A O 1
ATOM 611 N N . LYS A 1 82 ? -6.066 -1.312 -8.414 1.00 97.81 82 LYS A N 1
ATOM 612 C CA . LYS A 1 82 ? -7.427 -1.610 -8.872 1.00 97.81 82 LYS A CA 1
ATOM 613 C C . LYS A 1 82 ? -8.014 -2.834 -8.159 1.00 97.81 82 LYS A C 1
ATOM 615 O O . LYS A 1 82 ? -9.128 -2.751 -7.658 1.00 97.81 82 LYS A O 1
ATOM 620 N N . ALA A 1 83 ? -7.259 -3.928 -8.055 1.00 98.06 83 ALA A N 1
ATOM 621 C CA . ALA A 1 83 ? -7.698 -5.125 -7.338 1.00 98.06 83 ALA A CA 1
ATOM 622 C C . ALA A 1 83 ? -7.969 -4.840 -5.850 1.00 98.06 83 ALA A C 1
ATOM 624 O O . ALA A 1 83 ? -8.985 -5.270 -5.309 1.00 98.06 83 ALA A O 1
ATOM 625 N N . ALA A 1 84 ? -7.090 -4.072 -5.194 1.00 98.06 84 ALA A N 1
ATOM 626 C CA . ALA A 1 84 ? -7.283 -3.645 -3.808 1.00 98.06 84 ALA A CA 1
ATOM 627 C C . ALA A 1 84 ? -8.568 -2.831 -3.645 1.00 98.06 84 ALA A C 1
ATOM 629 O O . ALA A 1 84 ? -9.332 -3.093 -2.721 1.00 98.06 84 ALA A O 1
ATOM 630 N N . TYR A 1 85 ? -8.829 -1.901 -4.566 1.00 98.00 85 TYR A N 1
ATOM 631 C CA . TYR A 1 85 ? -10.063 -1.129 -4.577 1.00 98.00 85 TYR A CA 1
ATOM 632 C C . TYR A 1 85 ? -11.291 -2.034 -4.722 1.00 98.00 85 TYR A C 1
ATOM 634 O O . TYR A 1 85 ? -12.160 -2.027 -3.861 1.00 98.00 85 TYR A O 1
ATOM 642 N N . GLU A 1 86 ? -11.342 -2.864 -5.764 1.00 97.62 86 GLU A N 1
ATOM 643 C CA . GLU A 1 86 ? -12.503 -3.713 -6.068 1.00 97.62 86 GLU A CA 1
ATOM 644 C C . GLU A 1 86 ? -12.833 -4.711 -4.945 1.00 97.62 86 GLU A C 1
ATOM 646 O O . GLU A 1 86 ? -14.004 -4.987 -4.692 1.00 97.62 86 GLU A O 1
ATOM 651 N N . ILE A 1 87 ? -11.817 -5.243 -4.259 1.00 98.06 87 ILE A N 1
ATOM 652 C CA . ILE A 1 87 ? -11.995 -6.297 -3.251 1.00 98.06 87 ILE A CA 1
ATOM 653 C C . ILE A 1 87 ? -12.195 -5.719 -1.849 1.00 98.06 87 ILE A C 1
ATOM 655 O O . ILE A 1 87 ? -13.101 -6.142 -1.131 1.00 98.06 87 ILE A O 1
ATOM 659 N N . LEU A 1 88 ? -11.347 -4.777 -1.427 1.00 97.81 88 LEU A N 1
ATOM 660 C CA . LEU A 1 88 ? -11.341 -4.307 -0.040 1.00 97.81 88 LEU A CA 1
ATOM 661 C C . LEU A 1 88 ? -12.359 -3.194 0.226 1.00 97.81 88 LEU A C 1
ATOM 663 O O . LEU A 1 88 ? -12.735 -3.026 1.384 1.00 97.81 88 LEU A O 1
ATOM 667 N N . LEU A 1 89 ? -12.854 -2.484 -0.799 1.00 96.00 89 LEU A N 1
ATOM 668 C CA . LEU A 1 89 ? -13.875 -1.434 -0.640 1.00 96.00 89 LEU A CA 1
ATOM 669 C C . LEU A 1 89 ? -15.140 -1.932 0.076 1.00 96.00 89 LEU A C 1
ATOM 671 O O . LEU A 1 89 ? -15.805 -1.165 0.766 1.00 96.00 89 LEU A O 1
ATOM 675 N N . HIS A 1 90 ? -15.475 -3.211 -0.092 1.00 92.88 90 HIS A N 1
ATOM 676 C CA . HIS A 1 90 ? -16.661 -3.833 0.499 1.00 92.88 90 HIS A CA 1
ATOM 677 C C . HIS A 1 90 ? -16.370 -4.598 1.800 1.00 92.88 90 HIS A C 1
ATOM 679 O O . HIS A 1 90 ? -17.228 -5.334 2.280 1.00 92.88 90 HIS A O 1
ATOM 685 N N . SER A 1 91 ? -15.171 -4.436 2.362 1.00 97.19 91 SER A N 1
ATOM 686 C CA . SER A 1 91 ? -14.756 -5.030 3.638 1.00 97.19 91 SER A CA 1
ATOM 687 C C . SER A 1 91 ? -14.700 -3.982 4.754 1.00 97.19 91 SER A C 1
ATOM 689 O O . SER A 1 91 ? -14.895 -2.792 4.521 1.00 97.19 91 SER A O 1
ATOM 691 N N . GLY A 1 92 ? -14.356 -4.404 5.970 1.00 97.38 92 GLY A N 1
ATOM 692 C CA . GLY A 1 92 ? -14.027 -3.524 7.094 1.00 97.38 92 GLY A CA 1
ATOM 693 C C . GLY A 1 92 ? -12.707 -2.751 6.950 1.00 97.38 92 GLY A C 1
ATOM 694 O O . GLY A 1 92 ? -12.317 -2.049 7.881 1.00 97.38 92 GLY A O 1
ATOM 695 N N . ALA A 1 93 ? -11.990 -2.888 5.830 1.00 97.75 93 ALA A N 1
ATOM 696 C CA . ALA A 1 93 ? -10.791 -2.108 5.541 1.00 97.75 93 ALA A CA 1
ATOM 697 C C . ALA A 1 93 ? -11.147 -0.716 4.994 1.00 97.75 93 ALA A C 1
ATOM 699 O O . ALA A 1 93 ? -12.086 -0.546 4.222 1.00 97.75 93 ALA A O 1
ATOM 700 N N . HIS A 1 94 ? -10.328 0.278 5.320 1.00 96.12 94 HIS A N 1
ATOM 701 C CA . HIS A 1 94 ? -10.384 1.608 4.728 1.00 96.12 94 HIS A CA 1
ATOM 702 C C . HIS A 1 94 ? -9.249 1.775 3.722 1.00 96.12 94 HIS A C 1
ATOM 704 O O . HIS A 1 94 ? -8.074 1.634 4.063 1.00 96.12 94 HIS A O 1
ATOM 710 N N . LEU A 1 95 ? -9.588 2.117 2.484 1.00 97.31 95 LEU A N 1
ATOM 711 C CA . LEU A 1 95 ? -8.601 2.412 1.450 1.00 97.31 95 LEU A CA 1
ATOM 712 C C . LEU A 1 95 ? -7.989 3.797 1.691 1.00 97.31 95 LEU A C 1
ATOM 714 O O . LEU A 1 95 ? -8.692 4.806 1.700 1.00 97.31 95 LEU A O 1
ATOM 718 N N . TRP A 1 96 ? -6.669 3.864 1.861 1.00 95.94 96 TRP A N 1
ATOM 719 C CA . TRP A 1 96 ? -5.951 5.124 2.046 1.00 95.94 96 TRP A CA 1
ATOM 720 C C . TRP A 1 96 ? -5.447 5.675 0.705 1.00 95.94 96 TRP A C 1
ATOM 722 O O . TRP A 1 96 ? -4.255 5.667 0.394 1.00 95.94 96 TRP A O 1
ATOM 732 N N . GLU A 1 97 ? -6.381 6.165 -0.108 1.00 94.62 97 GLU A N 1
ATOM 733 C CA . GLU A 1 97 ? -6.108 6.651 -1.469 1.00 94.62 97 GLU A CA 1
ATOM 734 C C . GLU A 1 97 ? -5.247 7.920 -1.502 1.00 94.62 97 GLU A C 1
ATOM 736 O O . GLU A 1 97 ? -4.390 8.069 -2.375 1.00 94.62 97 GLU A O 1
ATOM 741 N N . SER A 1 98 ? -5.409 8.812 -0.517 1.00 94.00 98 SER A N 1
ATOM 742 C CA . SER A 1 98 ? -4.618 10.046 -0.432 1.00 94.00 98 SER A CA 1
ATOM 743 C C . SER A 1 98 ? -3.122 9.789 -0.236 1.00 94.00 98 SER A C 1
ATOM 745 O O . SER A 1 98 ? -2.318 10.608 -0.675 1.00 94.00 98 SER A O 1
ATOM 747 N N . SER A 1 99 ? -2.728 8.638 0.327 1.00 95.12 99 SER A N 1
ATOM 748 C CA . SER A 1 99 ? -1.318 8.229 0.414 1.00 95.12 99 SER A CA 1
ATOM 749 C C . SER A 1 99 ? -0.664 8.193 -0.970 1.00 95.12 99 SER A C 1
ATOM 751 O O . SER A 1 99 ? 0.376 8.820 -1.180 1.00 95.12 99 SER A O 1
ATOM 753 N N . ARG A 1 100 ? -1.325 7.549 -1.940 1.00 95.94 100 ARG A N 1
ATOM 754 C CA . ARG A 1 100 ? -0.837 7.451 -3.321 1.00 95.94 100 ARG A CA 1
ATOM 755 C C . ARG A 1 100 ? -0.763 8.818 -3.995 1.00 95.94 100 ARG A C 1
ATOM 757 O O . ARG A 1 100 ? 0.196 9.083 -4.711 1.00 95.94 100 ARG A O 1
ATOM 764 N N . LEU A 1 101 ? -1.748 9.689 -3.766 1.00 96.31 101 LEU A N 1
ATOM 765 C CA . LEU A 1 101 ? -1.755 11.045 -4.333 1.00 96.31 101 LEU A CA 1
ATOM 766 C C . LEU A 1 101 ? -0.583 11.886 -3.809 1.00 96.31 101 LEU A C 1
ATOM 768 O O . LEU A 1 101 ? 0.058 12.593 -4.584 1.00 96.31 101 LEU A O 1
ATOM 772 N N . ILE A 1 102 ? -0.268 11.768 -2.514 1.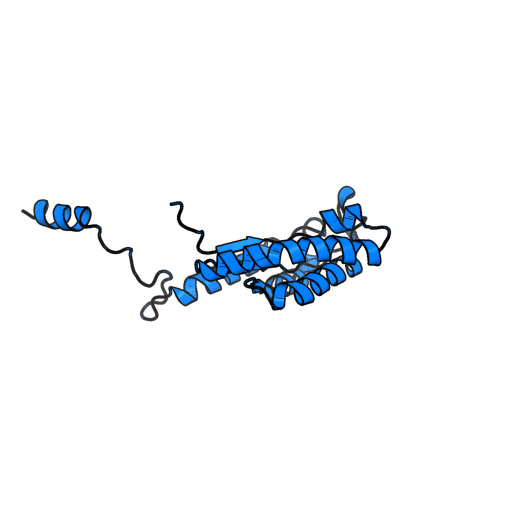00 96.62 102 ILE A N 1
ATOM 773 C CA . ILE A 1 102 ? 0.908 12.407 -1.913 1.00 96.62 102 ILE A CA 1
ATOM 774 C C . ILE A 1 102 ? 2.187 11.884 -2.574 1.00 96.62 102 ILE A C 1
ATOM 776 O O . ILE A 1 102 ? 3.019 12.685 -2.990 1.00 96.62 102 ILE A O 1
ATOM 780 N N . GLY A 1 103 ? 2.338 10.559 -2.694 1.00 96.12 103 GLY A N 1
ATOM 781 C CA . GLY A 1 103 ? 3.506 9.946 -3.334 1.00 96.12 103 GLY A CA 1
ATOM 782 C C . GLY A 1 103 ? 3.672 10.380 -4.791 1.00 96.12 103 GLY A C 1
ATOM 783 O O . GLY A 1 103 ? 4.756 10.789 -5.195 1.00 96.12 103 GLY A O 1
ATOM 784 N N . GLN A 1 104 ? 2.580 10.389 -5.557 1.00 96.38 104 GLN A N 1
ATOM 785 C CA . GLN A 1 104 ? 2.565 10.829 -6.951 1.00 96.38 104 GLN A CA 1
ATOM 786 C C . GLN A 1 104 ? 2.951 12.308 -7.108 1.00 96.38 104 GLN A C 1
ATOM 788 O O . GLN A 1 104 ? 3.664 12.654 -8.046 1.00 96.38 104 GLN A O 1
ATOM 793 N N . GLY A 1 105 ? 2.505 13.182 -6.200 1.00 96.81 105 GLY A N 1
ATOM 794 C CA . GLY A 1 105 ? 2.754 14.625 -6.286 1.00 96.81 105 GLY A CA 1
ATOM 795 C C . GLY A 1 105 ? 4.220 15.034 -6.108 1.00 96.81 105 GLY A C 1
ATOM 796 O O . GLY A 1 105 ? 4.604 16.119 -6.537 1.00 96.81 105 GLY A O 1
ATOM 797 N N . VAL A 1 106 ? 5.043 14.183 -5.493 1.00 96.81 106 VAL A N 1
ATOM 798 C CA . VAL A 1 106 ? 6.478 14.437 -5.263 1.00 96.81 106 VAL A CA 1
ATOM 799 C C . VAL A 1 106 ? 7.342 13.257 -5.705 1.00 96.81 106 VAL A C 1
ATOM 801 O O . VAL A 1 106 ? 8.425 13.046 -5.158 1.00 96.81 106 VAL A O 1
ATOM 804 N N . LEU A 1 107 ? 6.851 12.487 -6.681 1.00 96.06 107 LEU A N 1
ATOM 805 C CA . LEU A 1 107 ? 7.474 11.252 -7.150 1.00 96.06 107 LEU A CA 1
ATOM 806 C C . LEU A 1 107 ? 8.947 11.469 -7.519 1.00 96.06 107 LEU A C 1
ATOM 808 O O . LEU A 1 107 ? 9.798 10.756 -7.003 1.00 96.06 107 LEU A O 1
ATOM 812 N N . GLU A 1 108 ? 9.242 12.519 -8.295 1.00 96.81 108 GLU A N 1
ATOM 813 C CA . GLU A 1 108 ? 10.591 12.938 -8.734 1.00 96.81 108 GLU A CA 1
ATOM 814 C C . GLU A 1 108 ? 11.611 13.122 -7.593 1.00 96.81 108 GLU A C 1
ATOM 816 O O . GLU A 1 108 ? 12.814 13.151 -7.827 1.00 96.81 108 GLU A O 1
ATOM 821 N N . GLN A 1 109 ? 11.152 13.257 -6.345 1.00 97.19 109 GLN A N 1
ATOM 822 C CA . GLN A 1 109 ? 12.010 13.389 -5.161 1.00 97.19 109 GLN A CA 1
ATOM 823 C C . GLN A 1 109 ? 12.326 12.041 -4.494 1.00 97.19 109 GLN A C 1
ATOM 825 O O . GLN A 1 109 ? 12.900 12.013 -3.402 1.00 97.19 109 GLN A O 1
ATOM 830 N N . SER A 1 110 ? 11.894 10.923 -5.081 1.00 97.31 110 SER A N 1
ATOM 831 C CA . SER A 1 110 ? 12.236 9.587 -4.601 1.00 97.31 110 SER A CA 1
ATOM 832 C C . SER A 1 110 ? 13.757 9.383 -4.648 1.00 97.31 110 SER A C 1
ATOM 834 O O . SER A 1 110 ? 14.378 9.696 -5.664 1.00 97.31 110 SER A O 1
ATOM 836 N N . PRO A 1 111 ? 14.380 8.852 -3.579 1.00 97.25 111 PRO A N 1
ATOM 837 C CA . PRO A 1 111 ? 15.830 8.671 -3.536 1.00 97.25 111 PRO A CA 1
ATOM 838 C C . PRO A 1 111 ? 16.340 7.578 -4.491 1.00 97.25 111 PRO A C 1
ATOM 840 O O . PRO A 1 111 ? 17.496 7.630 -4.897 1.00 97.25 111 PRO A O 1
ATOM 843 N N . ASP A 1 112 ? 15.505 6.595 -4.834 1.00 97.00 112 ASP A N 1
ATOM 844 C CA . ASP A 1 112 ? 15.854 5.430 -5.665 1.00 97.00 112 ASP A CA 1
ATOM 845 C C . ASP A 1 112 ? 14.717 5.032 -6.627 1.00 97.00 112 ASP A C 1
ATOM 847 O O . ASP A 1 112 ? 14.615 3.894 -7.075 1.00 97.00 112 ASP A O 1
ATOM 851 N N . GLY A 1 113 ? 13.783 5.946 -6.878 1.00 96.81 113 GLY A N 1
ATOM 852 C CA . GLY A 1 113 ? 12.605 5.705 -7.705 1.00 96.81 113 GLY A CA 1
ATOM 853 C C . GLY A 1 113 ? 11.557 4.742 -7.136 1.00 96.81 113 GLY A C 1
ATOM 854 O O . GLY A 1 113 ? 10.503 4.603 -7.756 1.00 96.81 113 GLY A O 1
ATOM 855 N N . TYR A 1 114 ? 11.789 4.106 -5.982 1.00 96.94 114 TYR A N 1
ATOM 856 C CA . TYR A 1 114 ? 10.827 3.215 -5.323 1.00 96.94 114 TYR A CA 1
ATOM 857 C C . TYR A 1 114 ? 10.387 3.733 -3.952 1.00 96.94 114 TYR A C 1
ATOM 859 O O . TYR A 1 114 ? 9.200 3.731 -3.628 1.00 96.94 114 TYR A O 1
ATOM 867 N N . LEU A 1 115 ? 11.332 4.176 -3.126 1.00 96.06 115 LEU A N 1
ATOM 868 C CA . LEU A 1 115 ? 11.052 4.669 -1.785 1.00 96.06 115 LEU A CA 1
ATOM 869 C C . LEU A 1 115 ? 10.299 6.000 -1.849 1.00 96.06 115 LEU A C 1
ATOM 871 O O . LEU A 1 115 ? 10.615 6.883 -2.651 1.00 96.06 115 LEU A O 1
ATOM 875 N N . SER A 1 116 ? 9.327 6.182 -0.953 1.00 95.00 116 SER A N 1
ATOM 876 C CA . SER A 1 116 ? 8.687 7.486 -0.777 1.00 95.00 116 SER A CA 1
ATOM 877 C C . SER A 1 116 ? 9.732 8.529 -0.363 1.00 95.00 116 SER A C 1
ATOM 879 O O . SER A 1 116 ? 10.553 8.288 0.524 1.00 95.00 116 SER A O 1
ATOM 881 N N . SER A 1 117 ? 9.674 9.715 -0.971 1.00 96.69 117 SER A N 1
ATOM 882 C CA . SER A 1 117 ? 10.551 10.826 -0.600 1.00 96.69 117 SER A CA 1
ATOM 883 C C . SER A 1 117 ? 10.330 11.257 0.862 1.00 96.69 117 SER A C 1
ATOM 885 O O . SER A 1 117 ? 9.229 11.082 1.402 1.00 96.69 117 SER A O 1
ATOM 887 N N . PRO A 1 118 ? 11.321 11.888 1.521 1.00 97.06 118 PRO A N 1
ATOM 888 C CA . PRO A 1 118 ? 11.142 12.426 2.872 1.00 97.06 118 PRO A CA 1
ATOM 889 C C . PRO A 1 118 ? 9.947 13.388 2.993 1.00 97.06 118 PRO A C 1
ATOM 891 O O . PRO A 1 118 ? 9.249 13.393 4.009 1.00 97.06 118 PRO A O 1
ATOM 894 N N . LEU A 1 119 ? 9.673 14.169 1.941 1.00 97.12 119 LEU A N 1
ATOM 895 C CA . LEU A 1 119 ? 8.528 15.077 1.887 1.00 97.12 119 LEU A CA 1
ATOM 896 C C . LEU A 1 119 ? 7.197 14.313 1.816 1.00 97.12 119 LEU A C 1
ATOM 898 O O . LEU A 1 119 ? 6.276 14.625 2.575 1.00 97.12 119 LEU A O 1
ATOM 902 N N . ALA A 1 120 ? 7.106 13.274 0.975 1.00 96.94 120 ALA A N 1
ATOM 903 C CA . ALA A 1 120 ? 5.930 12.406 0.917 1.00 96.94 120 ALA A CA 1
ATOM 904 C C . ALA A 1 120 ? 5.665 11.736 2.269 1.00 96.94 120 ALA A C 1
ATOM 906 O O . ALA A 1 120 ? 4.538 11.768 2.762 1.00 96.94 120 ALA A O 1
ATOM 907 N N . LEU A 1 121 ? 6.703 11.173 2.898 1.00 96.06 121 LEU A N 1
ATOM 908 C CA . LEU A 1 121 ? 6.596 10.533 4.211 1.00 96.06 121 LEU A CA 1
ATOM 909 C C . LEU A 1 121 ? 6.080 11.509 5.270 1.00 96.06 121 LEU A C 1
ATOM 911 O O . LEU A 1 121 ? 5.146 11.179 5.998 1.00 96.06 121 LEU A O 1
ATOM 915 N N . ARG A 1 122 ? 6.615 12.735 5.312 1.00 97.12 122 ARG A N 1
ATOM 916 C CA . ARG A 1 122 ? 6.143 13.779 6.231 1.00 97.12 122 ARG A CA 1
ATOM 917 C C . ARG A 1 122 ? 4.657 14.086 6.034 1.00 97.12 122 ARG A C 1
ATOM 919 O O . ARG A 1 122 ? 3.921 14.162 7.014 1.00 97.12 122 ARG A O 1
ATOM 926 N N . HIS A 1 123 ? 4.196 14.240 4.793 1.00 96.50 123 HIS A N 1
ATOM 927 C CA . HIS A 1 123 ? 2.783 14.510 4.507 1.00 96.50 123 HIS A CA 1
ATOM 928 C C . HIS A 1 123 ? 1.869 13.316 4.819 1.00 96.50 123 HIS A C 1
ATOM 930 O O . HIS A 1 123 ? 0.780 13.508 5.367 1.00 96.50 123 HIS A O 1
ATOM 936 N N . LYS A 1 124 ? 2.313 12.085 4.539 1.00 95.69 124 LYS A N 1
ATOM 937 C CA . LYS A 1 124 ? 1.594 10.854 4.903 1.00 95.69 124 LYS A CA 1
ATOM 938 C C . LYS A 1 124 ? 1.446 10.726 6.421 1.00 95.69 124 LYS A C 1
ATOM 940 O O . LYS A 1 124 ? 0.340 10.503 6.904 1.00 95.69 124 LYS A O 1
ATOM 945 N N . ILE A 1 125 ? 2.527 10.950 7.172 1.00 93.62 125 ILE A N 1
ATOM 946 C CA . ILE A 1 125 ? 2.516 10.945 8.643 1.00 93.62 125 ILE A CA 1
ATOM 947 C C . ILE A 1 125 ? 1.597 12.045 9.178 1.00 93.62 125 ILE A C 1
ATOM 949 O O . ILE A 1 125 ? 0.757 11.762 10.025 1.00 93.62 125 ILE A O 1
ATOM 953 N N . GLN A 1 126 ? 1.688 13.273 8.656 1.00 91.75 126 GLN A N 1
ATOM 954 C CA . GLN A 1 126 ? 0.796 14.362 9.064 1.00 91.75 126 GLN A CA 1
ATOM 955 C C . GLN A 1 126 ? -0.675 14.007 8.821 1.00 91.75 126 GLN A C 1
ATOM 957 O O . GLN A 1 126 ? -1.520 14.304 9.657 1.00 91.75 126 GLN A O 1
ATOM 962 N N . THR A 1 127 ? -0.982 13.351 7.700 1.00 90.81 127 THR A N 1
ATOM 963 C CA . THR A 1 127 ? -2.346 12.908 7.385 1.00 90.81 127 THR A CA 1
ATOM 964 C C . THR A 1 127 ? -2.826 11.858 8.384 1.00 90.81 127 THR A C 1
ATOM 966 O O . THR A 1 127 ? -3.910 12.020 8.932 1.00 90.81 127 THR A O 1
ATOM 969 N N . LEU A 1 128 ? -2.014 10.837 8.687 1.00 89.50 128 LEU A N 1
ATOM 970 C CA . LEU A 1 128 ? -2.349 9.824 9.698 1.00 89.50 128 LEU A CA 1
ATOM 971 C C . LEU A 1 128 ? -2.573 10.434 11.077 1.00 89.50 128 LEU A C 1
ATOM 973 O O . LEU A 1 128 ? -3.564 10.125 11.736 1.00 89.50 128 LEU A O 1
ATOM 977 N N . LEU A 1 129 ? -1.659 11.310 11.499 1.00 87.06 129 LEU A N 1
ATOM 978 C CA . LEU A 1 129 ? -1.760 11.993 12.780 1.00 87.06 129 LEU A CA 1
ATOM 979 C C . LEU A 1 129 ? -3.008 12.859 12.823 1.00 87.06 129 LEU A C 1
ATOM 981 O O . LEU A 1 129 ? -3.730 12.776 13.799 1.00 87.06 129 LEU A O 1
ATOM 985 N N . ASN A 1 130 ? -3.329 13.605 11.765 1.00 83.62 130 ASN A N 1
ATOM 986 C CA . ASN A 1 130 ? -4.568 14.378 11.705 1.00 83.62 130 ASN A CA 1
ATOM 987 C C . ASN A 1 130 ? -5.805 13.470 11.749 1.00 83.62 130 ASN A C 1
ATOM 989 O O . ASN A 1 130 ? -6.749 13.777 12.464 1.00 83.62 130 ASN A O 1
ATOM 993 N N . THR A 1 131 ? -5.816 12.337 11.043 1.00 79.75 131 THR A N 1
ATOM 994 C CA . THR A 1 131 ? -6.935 11.380 11.090 1.00 79.75 131 THR A CA 1
ATOM 995 C C . THR A 1 131 ? -7.135 10.786 12.483 1.00 79.75 131 THR A C 1
ATOM 997 O O . THR A 1 131 ? -8.269 10.546 12.878 1.00 79.75 131 THR A O 1
ATOM 1000 N N . HIS A 1 132 ? -6.060 10.539 13.233 1.00 78.12 132 HIS A N 1
ATOM 1001 C CA . HIS A 1 132 ? -6.166 10.048 14.605 1.00 78.12 132 HIS A CA 1
ATOM 1002 C C . HIS A 1 132 ? -6.504 11.176 15.592 1.00 78.12 132 HIS A C 1
ATOM 1004 O O . HIS A 1 132 ? -7.442 11.065 16.371 1.00 78.12 132 HIS A O 1
ATOM 1010 N N . CYS A 1 133 ? -5.774 12.286 15.526 1.00 74.00 133 CYS A N 1
ATOM 1011 C CA . CYS A 1 133 ? -5.893 13.417 16.435 1.00 74.00 133 CYS A CA 1
ATOM 1012 C C . CYS A 1 133 ? -7.195 14.190 16.287 1.00 74.00 133 CYS A C 1
ATOM 1014 O O . CYS A 1 133 ? -7.706 14.649 17.297 1.00 74.00 133 CYS A O 1
ATOM 1016 N N . ASN A 1 134 ? -7.738 14.360 15.078 1.00 72.38 134 ASN A N 1
ATOM 1017 C CA . ASN A 1 134 ? -8.967 15.137 14.891 1.00 72.38 134 ASN A CA 1
ATOM 1018 C C . ASN A 1 134 ? -10.168 14.491 15.595 1.00 72.38 134 ASN A C 1
ATOM 1020 O O . ASN A 1 134 ? -11.036 15.204 16.086 1.00 72.38 134 ASN A O 1
ATOM 1024 N N . ASP A 1 135 ? -10.178 13.162 15.714 1.00 65.75 135 ASP A N 1
ATOM 1025 C CA . ASP A 1 135 ? -11.207 12.426 16.462 1.00 65.75 135 ASP A CA 1
ATOM 1026 C C . ASP A 1 135 ? -10.989 12.481 17.985 1.00 65.75 135 ASP A C 1
ATOM 1028 O O . ASP A 1 135 ? -11.853 12.087 18.768 1.00 65.75 135 ASP A O 1
ATOM 1032 N N . HIS A 1 136 ? -9.832 12.989 18.408 1.00 64.50 136 HIS A N 1
ATOM 1033 C CA 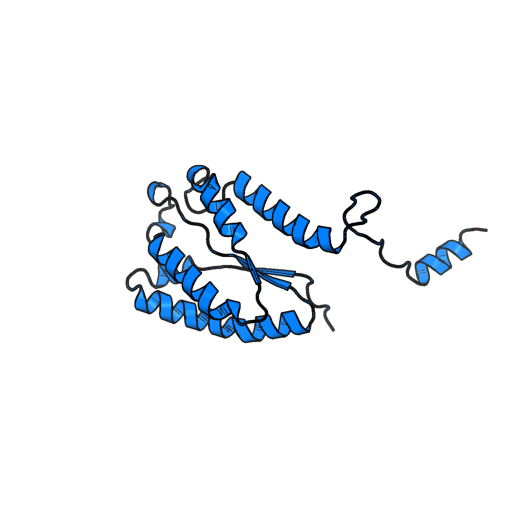. HIS A 1 136 ? -9.407 13.127 19.794 1.00 64.50 136 HIS A CA 1
ATOM 1034 C C . HIS A 1 136 ? -8.950 14.561 20.088 1.00 64.50 136 HIS A C 1
ATOM 1036 O O . HIS A 1 136 ? -8.105 14.755 20.953 1.00 64.50 136 HIS A O 1
ATOM 1042 N N . MET A 1 137 ? -9.426 15.574 19.363 1.00 64.75 137 MET A N 1
ATOM 1043 C CA . MET A 1 137 ? -8.968 16.954 19.540 1.00 64.75 137 MET A CA 1
ATOM 1044 C C . MET A 1 137 ? -9.779 17.641 20.636 1.00 64.75 137 MET A C 1
ATOM 1046 O O . MET A 1 137 ? -11.005 17.530 20.680 1.00 64.75 137 MET A O 1
ATOM 1050 N N . ASN A 1 138 ? -9.109 18.395 21.504 1.00 58.59 138 ASN A N 1
ATOM 1051 C CA . ASN A 1 138 ? -9.794 19.377 22.330 1.00 58.59 138 ASN A CA 1
ATOM 1052 C C . ASN A 1 138 ? -10.090 20.629 21.483 1.00 58.59 138 ASN A C 1
ATOM 1054 O O . ASN A 1 138 ? -9.193 21.412 21.172 1.00 58.59 138 ASN A O 1
ATOM 1058 N N . PHE A 1 139 ? -11.354 20.837 21.105 1.00 57.31 139 PHE A N 1
ATOM 1059 C CA . PHE A 1 139 ? -11.764 21.972 20.263 1.00 57.31 139 PHE A CA 1
ATOM 1060 C C . PHE A 1 139 ? -11.579 23.348 20.929 1.00 57.31 139 PHE A C 1
ATOM 1062 O O . PHE A 1 139 ? -11.643 24.363 20.238 1.00 57.31 139 PHE A O 1
ATOM 1069 N N . GLY A 1 140 ? -11.364 23.403 22.250 1.00 60.25 140 GLY A N 1
ATOM 1070 C CA . GLY A 1 140 ? -11.177 24.655 22.988 1.00 60.25 140 GLY A CA 1
ATOM 1071 C C . GLY A 1 140 ? -9.782 25.273 22.853 1.00 60.25 140 GLY A C 1
ATOM 1072 O O . GLY A 1 140 ? -9.659 26.494 22.918 1.00 60.25 140 GLY A O 1
ATOM 1073 N N . ASP A 1 141 ? -8.742 24.457 22.657 1.00 68.31 141 ASP A N 1
ATOM 1074 C CA . ASP A 1 141 ? -7.342 24.911 22.600 1.00 68.31 141 ASP A CA 1
ATOM 1075 C C . ASP A 1 141 ? -6.524 24.310 21.441 1.00 68.31 141 ASP A C 1
ATOM 1077 O O . ASP A 1 141 ? -5.368 24.684 21.242 1.00 68.31 141 ASP A O 1
ATOM 1081 N N . GLY A 1 142 ? -7.117 23.413 20.646 1.00 56.66 142 GLY A N 1
ATOM 1082 C CA . GLY A 1 142 ? -6.475 22.806 19.481 1.00 56.66 142 GLY A CA 1
ATOM 1083 C C . GLY A 1 142 ? -5.414 21.757 19.824 1.00 56.66 142 GLY A C 1
ATOM 1084 O O . GLY A 1 142 ? -4.667 21.340 18.937 1.00 56.66 142 GLY A O 1
ATOM 1085 N N . THR A 1 143 ? -5.327 21.315 21.082 1.00 65.06 143 THR A N 1
ATOM 1086 C CA . THR A 1 143 ? -4.442 20.213 21.471 1.00 65.06 143 THR A CA 1
ATOM 1087 C C . THR A 1 143 ? -5.016 18.861 21.024 1.00 65.06 143 THR A C 1
ATOM 1089 O O . THR A 1 143 ? -6.225 18.617 21.068 1.00 65.06 143 THR A O 1
ATOM 1092 N N . CYS A 1 144 ? -4.143 17.968 20.547 1.00 58.03 144 CYS A N 1
ATOM 1093 C CA . CYS A 1 144 ? -4.486 16.564 20.310 1.00 58.03 144 CYS A CA 1
ATOM 1094 C C . CYS A 1 144 ? -4.494 15.816 21.657 1.00 58.03 144 CYS A C 1
ATOM 1096 O O . CYS A 1 144 ? -3.592 16.038 22.462 1.00 58.03 144 CYS A O 1
ATOM 1098 N N . CYS A 1 145 ? -5.483 14.935 21.858 1.00 57.50 145 CYS A N 1
ATOM 1099 C CA . CYS A 1 145 ? -5.890 14.243 23.096 1.00 57.50 145 CYS A CA 1
ATOM 1100 C C . CYS A 1 145 ? -6.906 15.027 23.952 1.00 57.50 145 CYS A C 1
ATOM 1102 O O . CYS A 1 145 ? -6.565 15.715 24.908 1.00 57.50 145 CYS A O 1
ATOM 1104 N N . SER A 1 146 ? -8.191 14.856 23.635 1.00 48.44 146 SER A N 1
ATOM 1105 C CA . SER A 1 146 ? -9.339 15.555 24.219 1.00 48.44 146 SER A CA 1
ATOM 1106 C C . SER A 1 146 ? -9.614 15.212 25.682 1.00 48.44 146 SER A C 1
ATOM 1108 O O . SER A 1 146 ? -10.492 15.819 26.292 1.00 48.44 146 SER A O 1
ATOM 1110 N N . SER A 1 147 ? -8.917 14.241 26.272 1.00 54.06 147 SER A N 1
ATOM 1111 C CA . SER A 1 147 ? -8.992 13.960 27.706 1.00 54.06 147 SER A CA 1
ATOM 1112 C C . SER A 1 147 ? -7.726 13.238 28.174 1.00 54.06 147 SER A C 1
ATOM 1114 O O . SER A 1 147 ? -7.340 12.256 27.537 1.00 54.06 147 SER A O 1
ATOM 1116 N N . PRO A 1 148 ? -7.083 13.665 29.277 1.00 54.78 148 PRO A N 1
ATOM 1117 C CA . PRO A 1 148 ? -6.145 12.794 29.976 1.00 54.78 148 PRO A CA 1
ATOM 1118 C C . PRO A 1 148 ? -6.867 11.507 30.400 1.00 54.78 148 PRO A C 1
ATOM 1120 O O . PRO A 1 148 ? -8.069 11.533 30.680 1.00 54.78 148 PRO A O 1
ATOM 1123 N N . GLU A 1 149 ? -6.146 10.383 30.434 1.00 55.84 149 GLU A N 1
ATOM 1124 C CA . GLU A 1 149 ? -6.685 9.123 30.954 1.00 55.84 149 GLU A CA 1
ATOM 1125 C C . GLU A 1 149 ? -7.321 9.356 32.339 1.00 55.84 149 GLU A C 1
ATOM 1127 O O . GLU A 1 149 ? -6.761 10.108 33.148 1.00 55.84 149 GLU A O 1
ATOM 1132 N N . PRO A 1 150 ? -8.490 8.754 32.637 1.00 68.44 150 PRO A N 1
ATOM 1133 C CA . PRO A 1 150 ? -9.127 8.922 33.935 1.00 68.44 150 PRO A CA 1
ATOM 1134 C C . PRO A 1 150 ? -8.165 8.521 35.052 1.00 68.44 150 PRO A C 1
ATOM 1136 O O . PRO A 1 150 ? -7.531 7.467 34.979 1.00 68.44 150 PRO A O 1
ATOM 1139 N N . ALA A 1 151 ? -8.087 9.337 36.105 1.00 77.50 151 ALA A N 1
ATOM 1140 C CA . ALA A 1 151 ? -7.280 8.997 37.266 1.00 77.50 151 ALA A CA 1
ATOM 1141 C C . ALA A 1 151 ? -7.719 7.632 37.814 1.00 77.50 151 ALA A C 1
ATOM 1143 O O . ALA A 1 151 ? -8.886 7.411 38.146 1.00 77.50 151 ALA A O 1
ATOM 1144 N N . THR A 1 152 ? -6.770 6.708 37.910 1.00 82.69 152 THR A N 1
ATOM 1145 C CA . THR A 1 152 ? -6.995 5.407 38.533 1.00 82.69 152 THR A CA 1
ATOM 1146 C C . THR A 1 152 ? -7.389 5.597 39.996 1.00 82.69 152 THR A C 1
ATOM 1148 O O . THR A 1 152 ? -7.004 6.572 40.650 1.00 82.69 152 THR A O 1
ATOM 1151 N N . THR A 1 153 ? -8.111 4.629 40.561 1.00 83.38 153 THR A N 1
ATOM 1152 C CA . THR A 1 153 ? -8.477 4.646 41.985 1.00 83.38 153 THR A CA 1
ATOM 1153 C C . THR A 1 153 ? -7.253 4.835 42.885 1.00 83.38 153 THR A C 1
ATOM 1155 O O . THR A 1 153 ? -7.324 5.557 43.873 1.00 83.38 153 THR A O 1
ATOM 1158 N N . LEU A 1 154 ? -6.105 4.257 42.514 1.00 82.12 154 LEU A N 1
ATOM 1159 C CA . LEU A 1 154 ? -4.859 4.410 43.261 1.00 82.12 154 LEU A CA 1
ATOM 1160 C C . LEU A 1 154 ? -4.322 5.849 43.218 1.00 82.12 154 LEU A C 1
ATOM 1162 O O . LEU A 1 154 ? -3.882 6.358 44.247 1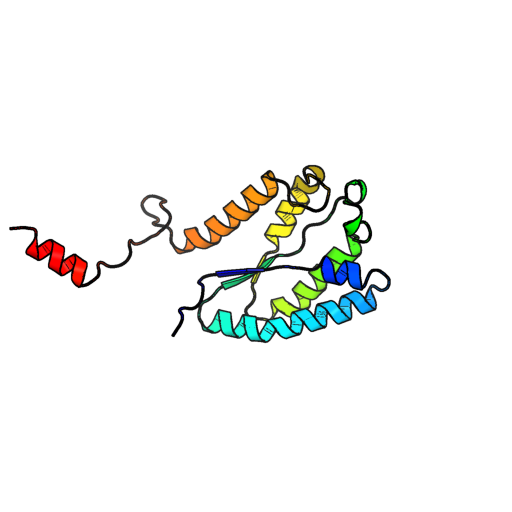.00 82.12 154 LEU A O 1
ATOM 1166 N N . GLN A 1 155 ? -4.382 6.516 42.061 1.00 76.12 155 GLN A N 1
ATOM 1167 C CA . GLN A 1 155 ? -3.987 7.923 41.921 1.00 76.12 155 GLN A CA 1
ATOM 1168 C C . GLN A 1 155 ? -4.880 8.839 42.762 1.00 76.12 155 GLN A C 1
ATOM 1170 O O . GLN A 1 155 ? -4.362 9.700 43.467 1.00 76.12 155 GLN A O 1
ATOM 1175 N N . LEU A 1 156 ? -6.198 8.614 42.755 1.00 86.81 156 LEU A N 1
ATOM 1176 C CA . LEU A 1 156 ? -7.143 9.376 43.579 1.00 86.81 156 LEU A CA 1
ATOM 1177 C C . LEU A 1 156 ? -6.878 9.182 45.077 1.00 86.81 156 LEU A C 1
ATOM 1179 O O . LEU A 1 156 ? -6.773 10.162 45.812 1.00 86.81 156 LEU A O 1
ATOM 1183 N N . VAL A 1 157 ? -6.697 7.934 45.521 1.00 86.12 157 VAL A N 1
ATOM 1184 C CA . VAL A 1 157 ? -6.395 7.619 46.927 1.00 86.12 157 VAL A CA 1
ATOM 1185 C C . VAL A 1 157 ? -5.068 8.242 47.351 1.00 86.12 157 VAL A C 1
ATOM 1187 O O . VAL A 1 157 ? -4.995 8.859 48.409 1.00 86.12 157 VAL A O 1
ATOM 1190 N N . THR A 1 158 ? -4.039 8.147 46.510 1.00 84.62 158 THR A N 1
ATOM 1191 C CA . THR A 1 158 ? -2.715 8.713 46.797 1.00 84.62 158 THR A CA 1
ATOM 1192 C C . THR A 1 158 ? -2.778 10.231 46.911 1.00 84.62 158 THR A C 1
ATOM 1194 O O . THR A 1 158 ? -2.195 10.780 47.839 1.00 84.62 158 THR A O 1
ATOM 1197 N N . LEU A 1 159 ? -3.528 10.907 46.034 1.00 80.38 159 LEU A N 1
ATOM 1198 C CA . LEU A 1 159 ? -3.721 12.354 46.114 1.00 80.38 159 LEU A CA 1
ATOM 1199 C C . LEU A 1 159 ? -4.375 12.743 47.445 1.00 80.38 159 LEU A C 1
ATOM 1201 O O . LEU A 1 159 ? -3.859 13.600 48.146 1.00 80.38 159 LEU A O 1
ATOM 1205 N N . THR A 1 160 ? -5.460 12.059 47.824 1.00 80.81 160 THR A N 1
ATOM 1206 C CA . THR A 1 160 ? -6.178 12.344 49.078 1.00 80.81 160 THR A CA 1
ATOM 1207 C C . THR A 1 160 ? -5.376 12.001 50.333 1.00 80.81 160 THR A C 1
ATOM 1209 O O . THR A 1 160 ? -5.510 12.683 51.343 1.00 80.81 160 THR A O 1
ATOM 1212 N N . ALA A 1 161 ? -4.541 10.961 50.283 1.00 75.88 161 ALA A N 1
ATOM 1213 C CA . ALA A 1 161 ? -3.732 10.519 51.415 1.00 75.88 161 ALA A CA 1
ATOM 1214 C C . ALA A 1 161 ? -2.443 11.340 51.584 1.00 75.88 161 ALA A C 1
ATOM 1216 O O . ALA A 1 161 ? -1.947 11.461 52.700 1.00 75.88 161 ALA A O 1
ATOM 1217 N N . ALA A 1 162 ? -1.894 11.885 50.492 1.00 65.94 162 ALA A N 1
ATOM 1218 C CA . ALA A 1 162 ? -0.664 12.674 50.502 1.00 65.94 162 ALA A CA 1
ATOM 1219 C C . ALA A 1 162 ? -0.895 14.178 50.743 1.00 65.94 162 ALA A C 1
ATOM 1221 O O . ALA A 1 162 ? 0.063 14.888 51.032 1.00 65.94 162 ALA A O 1
ATOM 1222 N N . THR A 1 163 ? -2.133 14.677 50.639 1.00 52.25 163 THR A N 1
ATOM 1223 C CA . THR A 1 163 ? -2.500 16.059 51.000 1.00 52.25 163 THR A CA 1
ATOM 1224 C C . THR A 1 163 ? -2.960 16.176 52.459 1.00 52.25 163 THR A C 1
ATOM 1226 O O . THR A 1 163 ? -4.105 16.556 52.717 1.00 52.25 163 THR A O 1
ATOM 1229 N N . ILE A 1 164 ? -2.069 15.848 53.401 1.00 49.78 164 ILE A N 1
ATOM 1230 C CA . ILE A 1 164 ? -2.174 16.206 54.829 1.00 49.78 164 ILE A CA 1
ATOM 1231 C C . ILE A 1 164 ? -1.026 17.150 55.174 1.00 49.78 164 ILE A C 1
ATOM 1233 O O . ILE A 1 164 ? 0.124 16.816 54.812 1.00 49.78 164 ILE A O 1
#

Organism: NCBI:txid1563983

Foldseek 3Di:
DDQADQEDEDEDQQVLCLVQLPDLVSSLVVLLVVLLVCQVVLQVCVVSNHAYEYEQAAAFDLVQADPSRNSDHNVSSVSSNVSNCVRPVPGSYDYPVVLRVLQHVPQVQDPRRHDRHPRSVVVVVVVVCCVQQVVQACPVPRDRHVDDDPQDPVNVVCVVVVPD

pLDDT: mean 89.15, std 13.1, range [45.41, 98.12]

Radius of gyration: 21.04 Å; chains: 1; bounding box: 35×39×72 Å